Protein AF-A0A9E3GZL4-F1 (afdb_monomer_lite)

Foldseek 3Di:
DDDDDDDDDDDDDDDDPCPDDPDPDPDDDDDDDDFQLWFKAFPAPDQPDDPPDPLSVLSVLDDGRDGPNVSVVVVHDPVSVVVCCVVVRMPIHHRD

Radius of gyration: 21.44 Å; chains: 1; bounding box: 69×30×49 Å

pLDDT: mean 74.53, std 20.28, range [38.5, 94.88]

Sequence (96 aa):
MATTPKKAAAAKKPAAAKKAAPAPATRAPTPTAAPDGRVITVLAPANPKRTGSAAHGRFALYETGMTVAAFIAAGGQRIDVAYDAAHGFIRVDPAA

Secondary structure (DSSP, 8-state):
-------------------PPPP-----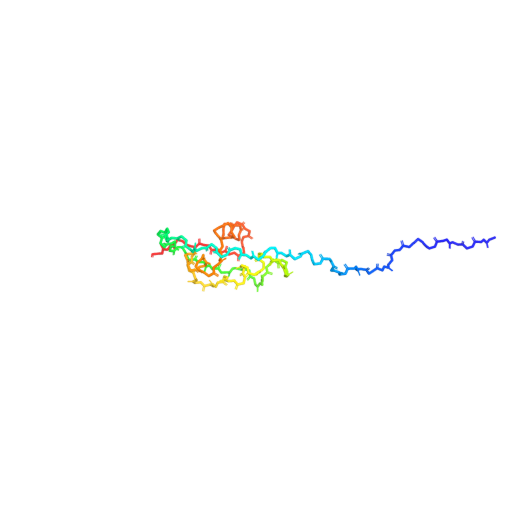-----S---PEEEE--SS--SPTTSHHHHHHTT--TTEEHHHHHHTT--HHHHHHHHHTTSEEEEPP-

Structure (mmCIF, N/CA/C/O backbone):
data_AF-A0A9E3GZL4-F1
#
_entry.id   AF-A0A9E3GZL4-F1
#
loop_
_atom_site.group_PDB
_atom_site.id
_atom_site.type_symbol
_atom_site.label_atom_id
_atom_site.label_alt_id
_atom_site.label_comp_id
_atom_site.label_asym_id
_atom_site.label_entity_id
_atom_site.label_seq_id
_atom_site.pdbx_PDB_ins_code
_atom_site.Cartn_x
_atom_site.Cartn_y
_atom_site.Cartn_z
_atom_site.occupancy
_atom_site.B_iso_or_equiv
_atom_site.auth_seq_id
_atom_site.auth_comp_id
_atom_site.auth_asym_id
_atom_site.auth_atom_id
_atom_site.pdbx_PDB_model_num
ATOM 1 N N . MET A 1 1 ? 56.553 12.212 -32.229 1.00 40.31 1 MET A N 1
ATOM 2 C CA . MET A 1 1 ? 55.578 12.825 -31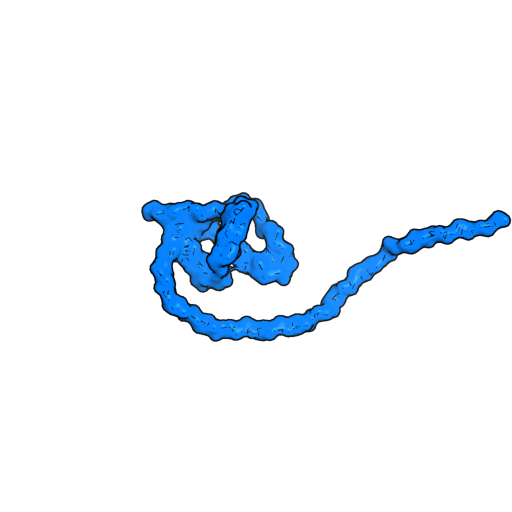.302 1.00 40.31 1 MET A CA 1
ATOM 3 C C . MET A 1 1 ? 54.188 12.507 -31.830 1.00 40.31 1 MET A C 1
ATOM 5 O O . MET A 1 1 ? 53.674 13.245 -32.655 1.00 40.31 1 MET A O 1
ATOM 9 N N . ALA A 1 2 ? 53.658 11.335 -31.471 1.00 43.25 2 ALA A N 1
ATOM 10 C CA . ALA A 1 2 ? 52.407 10.809 -32.005 1.00 43.25 2 ALA A CA 1
ATOM 11 C C . ALA A 1 2 ? 51.366 10.707 -30.881 1.00 43.25 2 ALA A C 1
ATOM 13 O O . ALA A 1 2 ? 51.601 10.111 -29.836 1.00 43.25 2 ALA A O 1
ATOM 14 N N . THR A 1 3 ? 50.260 11.385 -31.152 1.00 39.88 3 THR A N 1
ATOM 15 C CA . THR A 1 3 ? 48.942 11.477 -30.516 1.00 39.88 3 THR A CA 1
ATOM 16 C C . THR A 1 3 ? 48.480 10.349 -29.577 1.00 39.88 3 THR A C 1
ATOM 18 O O . THR A 1 3 ? 48.493 9.169 -29.912 1.00 39.88 3 THR A O 1
ATOM 21 N N . THR A 1 4 ? 47.944 10.792 -28.440 1.00 51.53 4 THR A N 1
ATOM 22 C CA . THR A 1 4 ? 47.186 10.123 -27.370 1.00 51.53 4 THR A CA 1
ATOM 23 C C . THR A 1 4 ? 45.957 9.325 -27.848 1.00 51.53 4 THR A C 1
ATOM 25 O O . THR A 1 4 ? 45.174 9.865 -28.631 1.00 51.53 4 THR A O 1
ATOM 28 N N . PRO A 1 5 ? 45.654 8.128 -27.297 1.00 53.53 5 PRO A N 1
ATOM 29 C CA . PRO A 1 5 ? 44.326 7.539 -27.426 1.00 53.53 5 PRO A CA 1
ATOM 30 C C . PRO A 1 5 ? 43.434 7.881 -26.220 1.00 53.53 5 PRO A C 1
ATOM 32 O O . PRO A 1 5 ? 43.643 7.454 -25.084 1.00 53.53 5 PRO A O 1
ATOM 35 N N . LYS A 1 6 ? 42.389 8.654 -26.518 1.00 45.34 6 LYS A N 1
ATOM 36 C CA . LYS A 1 6 ? 41.199 8.926 -25.704 1.00 45.34 6 LYS A CA 1
ATOM 37 C C . LYS A 1 6 ? 40.450 7.613 -25.432 1.00 45.34 6 LYS A C 1
ATOM 39 O O . LYS A 1 6 ? 39.839 7.048 -26.335 1.00 45.34 6 LYS A O 1
ATOM 44 N N . LYS A 1 7 ? 40.501 7.128 -24.186 1.00 38.50 7 LYS A N 1
ATOM 45 C CA . LYS A 1 7 ? 39.767 5.941 -23.724 1.00 38.50 7 LYS A CA 1
ATOM 46 C C . LYS A 1 7 ? 38.260 6.213 -23.745 1.00 38.50 7 LYS A C 1
ATOM 48 O O . LYS A 1 7 ? 37.770 7.183 -23.170 1.00 38.50 7 LYS A O 1
ATOM 53 N N . ALA A 1 8 ? 37.567 5.347 -24.469 1.00 42.38 8 ALA A N 1
ATOM 54 C CA . ALA A 1 8 ? 36.138 5.328 -24.712 1.00 42.38 8 ALA A CA 1
ATOM 55 C C . ALA A 1 8 ? 35.300 5.111 -23.442 1.00 42.38 8 ALA A C 1
ATOM 57 O O . ALA A 1 8 ? 35.708 4.354 -22.564 1.00 42.38 8 ALA A O 1
ATOM 58 N N . ALA A 1 9 ? 34.107 5.719 -23.406 1.00 38.62 9 ALA A N 1
ATOM 59 C CA . ALA A 1 9 ? 32.816 5.027 -23.248 1.00 38.62 9 ALA A CA 1
ATOM 60 C C . ALA A 1 9 ? 31.698 6.041 -22.936 1.00 38.62 9 ALA A C 1
ATOM 62 O O . ALA A 1 9 ? 31.386 6.325 -21.784 1.00 38.62 9 ALA A O 1
ATOM 63 N N . ALA A 1 10 ? 31.063 6.570 -23.981 1.00 43.44 10 ALA A N 1
ATOM 64 C CA . ALA A 1 10 ? 29.779 7.252 -23.882 1.00 43.44 10 ALA A CA 1
ATOM 65 C C . ALA A 1 10 ? 28.900 6.779 -25.045 1.00 43.44 10 ALA A C 1
ATOM 67 O O . ALA A 1 10 ? 29.107 7.227 -26.167 1.00 43.44 10 ALA A O 1
ATOM 68 N N . ALA A 1 11 ? 27.956 5.863 -24.789 1.00 47.03 11 ALA A N 1
ATOM 69 C CA . ALA A 1 11 ? 26.736 5.686 -25.588 1.00 47.03 11 ALA A CA 1
ATOM 70 C C . ALA A 1 11 ? 25.783 4.625 -24.988 1.00 47.03 11 ALA A C 1
ATOM 72 O O . ALA A 1 11 ? 26.067 3.436 -24.991 1.00 47.03 11 ALA A O 1
ATOM 73 N N . LYS A 1 12 ? 24.617 5.108 -24.540 1.00 42.97 12 LYS A N 1
ATOM 74 C CA . LYS A 1 12 ? 23.258 4.649 -24.901 1.00 42.97 12 LYS A CA 1
ATOM 75 C C . LYS A 1 12 ? 22.869 3.161 -24.720 1.00 42.97 12 LYS A C 1
ATOM 77 O O . LYS A 1 12 ? 23.154 2.304 -25.543 1.00 42.97 12 LYS A O 1
ATOM 82 N N . LYS A 1 13 ? 22.034 2.947 -23.691 1.00 44.53 13 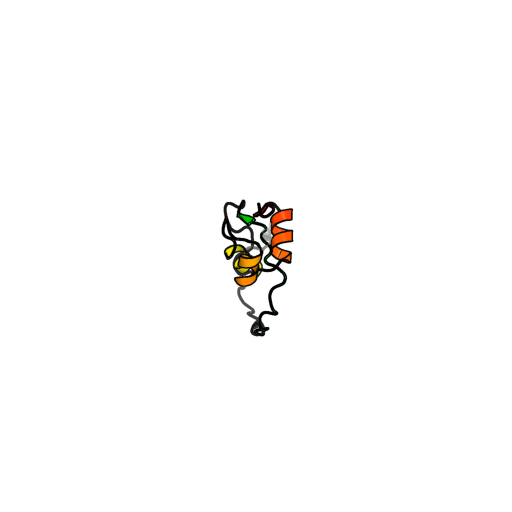LYS A N 1
ATOM 83 C CA . LYS A 1 13 ? 20.801 2.123 -23.631 1.00 44.53 13 LYS A CA 1
ATOM 84 C C . LYS A 1 13 ? 20.417 1.350 -24.912 1.00 44.53 13 LYS A C 1
ATOM 86 O O . LYS A 1 13 ? 20.064 1.990 -25.901 1.00 44.53 13 LYS A O 1
ATOM 91 N N . PRO A 1 14 ? 20.198 0.029 -24.802 1.00 45.34 14 PRO A N 1
ATOM 92 C CA . PRO A 1 14 ? 19.150 -0.659 -25.537 1.00 45.34 14 PRO A CA 1
ATOM 93 C C . PRO A 1 14 ? 17.947 -0.909 -24.620 1.00 45.34 14 PRO A C 1
ATOM 95 O O . PRO A 1 14 ? 18.036 -1.518 -23.554 1.00 45.34 14 PRO A O 1
ATOM 98 N N . ALA A 1 15 ? 16.801 -0.386 -25.046 1.00 48.09 15 ALA A N 1
ATOM 99 C CA . ALA A 1 15 ? 15.498 -0.801 -24.562 1.00 48.09 15 ALA A CA 1
ATOM 100 C C . ALA A 1 15 ? 15.130 -2.177 -25.147 1.00 48.09 15 ALA A C 1
ATOM 102 O O . ALA A 1 15 ? 15.489 -2.484 -26.277 1.00 48.09 15 ALA A O 1
ATOM 103 N N . ALA A 1 16 ? 14.317 -2.914 -24.386 1.00 49.75 16 ALA A N 1
ATOM 104 C CA . ALA A 1 16 ? 13.378 -3.939 -24.841 1.00 49.75 16 ALA A CA 1
ATOM 105 C C . ALA A 1 16 ? 13.934 -5.256 -25.424 1.00 49.75 16 ALA A C 1
ATOM 107 O O . ALA A 1 16 ? 14.017 -5.446 -26.629 1.00 49.75 16 ALA A O 1
ATOM 108 N N . ALA A 1 17 ? 14.070 -6.253 -24.546 1.00 48.94 17 ALA A N 1
ATOM 109 C CA . ALA A 1 17 ? 13.615 -7.611 -24.845 1.00 48.94 17 ALA A CA 1
ATOM 110 C C . ALA A 1 17 ? 12.440 -7.922 -23.904 1.00 48.94 17 ALA A C 1
ATOM 112 O O . ALA A 1 17 ? 12.605 -8.345 -22.760 1.00 48.94 17 ALA A O 1
ATOM 113 N N . LYS A 1 18 ? 11.231 -7.601 -24.373 1.00 53.47 18 LYS A N 1
ATOM 114 C CA . LYS A 1 18 ? 9.959 -7.858 -23.697 1.00 53.47 18 LYS A CA 1
ATOM 115 C C . LYS A 1 18 ? 9.687 -9.365 -23.783 1.00 53.47 18 LYS A C 1
ATOM 117 O O . LYS A 1 18 ? 9.029 -9.821 -24.711 1.00 53.47 18 LYS A O 1
ATOM 122 N N . LYS A 1 19 ? 10.224 -10.150 -22.842 1.00 41.66 19 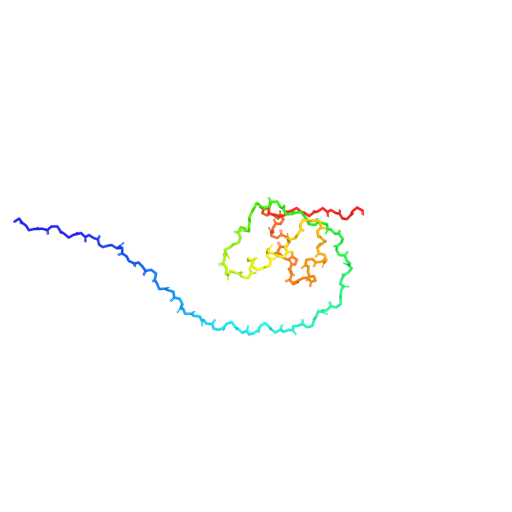LYS A N 1
ATOM 123 C CA . LYS A 1 19 ? 9.774 -11.533 -22.630 1.00 41.66 19 LYS A CA 1
ATOM 124 C C . LYS A 1 19 ? 8.345 -11.429 -22.105 1.00 41.66 19 LYS A C 1
ATOM 126 O O . LYS A 1 19 ? 8.135 -10.873 -21.028 1.00 41.66 19 LYS A O 1
ATOM 131 N N . ALA A 1 20 ? 7.378 -11.835 -22.926 1.00 45.97 20 ALA A N 1
ATOM 132 C CA . ALA A 1 20 ? 5.963 -11.809 -22.590 1.00 45.97 20 ALA A CA 1
ATOM 133 C C . ALA A 1 20 ? 5.769 -12.455 -21.213 1.00 45.97 20 ALA A C 1
ATOM 135 O O . ALA A 1 20 ? 6.115 -13.620 -21.011 1.00 45.97 20 ALA A O 1
ATOM 136 N N . ALA A 1 21 ? 5.296 -11.659 -20.255 1.00 51.69 21 ALA A N 1
ATOM 137 C CA . ALA A 1 21 ? 4.874 -12.180 -18.971 1.00 51.69 21 ALA A CA 1
ATOM 138 C C . ALA A 1 21 ? 3.746 -13.189 -19.241 1.00 51.69 21 ALA A C 1
ATOM 140 O O . ALA A 1 21 ? 2.845 -12.863 -20.021 1.00 51.69 21 ALA A O 1
ATOM 141 N N . PRO A 1 22 ? 3.776 -14.398 -18.654 1.00 46.00 22 PRO A N 1
ATOM 142 C CA . PRO A 1 22 ? 2.604 -15.258 -18.682 1.00 46.00 22 PRO A CA 1
ATOM 143 C C . PRO A 1 22 ? 1.428 -14.461 -18.109 1.00 46.00 22 PRO A C 1
ATOM 145 O O . PRO A 1 22 ? 1.588 -13.750 -17.111 1.00 46.00 22 PRO A O 1
ATOM 148 N N . ALA A 1 23 ? 0.280 -14.523 -18.788 1.00 54.25 23 ALA A N 1
ATOM 149 C CA . ALA A 1 23 ? -0.950 -13.890 -18.334 1.00 54.25 23 ALA A CA 1
ATOM 150 C C . ALA A 1 23 ? -1.170 -14.227 -16.848 1.00 54.25 23 ALA A C 1
ATOM 152 O O . ALA A 1 23 ? -0.960 -15.384 -16.465 1.00 54.25 23 ALA A O 1
ATOM 153 N N . PRO A 1 24 ? -1.538 -13.254 -15.993 1.00 53.03 24 PRO A N 1
ATOM 154 C CA . PRO A 1 24 ? -1.822 -13.554 -14.602 1.00 53.03 24 PRO A CA 1
ATOM 155 C C . PRO A 1 24 ? -2.981 -14.547 -14.583 1.00 53.03 24 PRO A C 1
ATOM 157 O O . PRO A 1 24 ? -4.095 -14.219 -14.982 1.00 53.03 24 PRO A O 1
ATOM 160 N N . ALA A 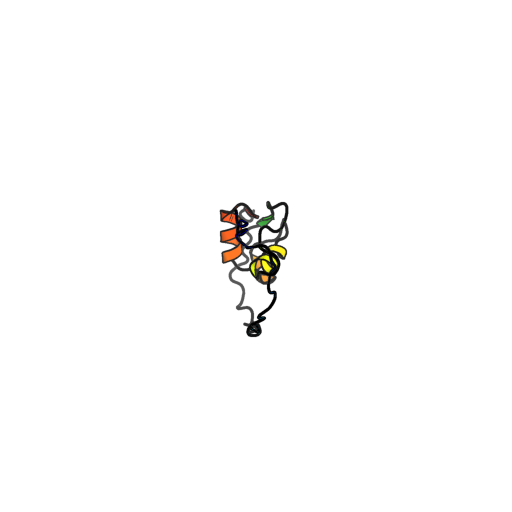1 25 ? -2.696 -15.784 -14.174 1.00 54.88 25 ALA A N 1
ATOM 161 C CA . ALA A 1 25 ? -3.721 -16.780 -13.933 1.00 54.88 25 ALA A CA 1
ATOM 162 C C . ALA A 1 25 ? -4.704 -16.171 -12.929 1.00 54.88 25 ALA A C 1
ATOM 164 O O . ALA A 1 25 ? -4.330 -15.879 -11.790 1.00 54.88 25 ALA A O 1
ATOM 165 N N . THR A 1 26 ? -5.937 -15.935 -13.372 1.00 49.94 26 THR A N 1
ATOM 166 C CA . THR A 1 26 ? -7.043 -15.463 -12.544 1.00 49.94 26 THR A CA 1
ATOM 167 C C . THR A 1 26 ? -7.382 -16.563 -11.549 1.00 49.94 26 THR A C 1
ATOM 169 O O . THR A 1 26 ? -8.250 -17.402 -11.779 1.00 49.94 26 THR A O 1
ATOM 172 N N . ARG A 1 27 ? -6.633 -16.612 -10.448 1.00 57.50 27 ARG A N 1
ATOM 173 C CA . ARG A 1 27 ? -7.012 -17.385 -9.274 1.00 57.50 27 ARG A CA 1
ATOM 174 C C . ARG A 1 27 ? -8.232 -16.698 -8.682 1.00 57.50 27 ARG A C 1
ATOM 176 O O . ARG A 1 27 ? -8.160 -15.524 -8.328 1.00 57.50 27 ARG A O 1
ATOM 183 N N . ALA A 1 28 ? -9.344 -17.426 -8.626 1.00 53.62 28 ALA A N 1
ATOM 184 C CA . ALA A 1 28 ? -10.536 -16.980 -7.925 1.00 53.62 28 ALA A CA 1
ATOM 185 C C . ALA A 1 28 ? -10.151 -16.541 -6.497 1.00 53.62 28 ALA A C 1
ATOM 187 O O . ALA A 1 28 ? -9.340 -17.226 -5.861 1.00 53.62 28 ALA A O 1
ATOM 188 N N . PRO A 1 29 ? -10.682 -15.414 -5.995 1.00 56.72 29 PRO A N 1
ATOM 189 C CA . PRO A 1 29 ? -10.425 -14.995 -4.627 1.00 56.72 29 PRO A CA 1
ATOM 190 C C . PRO A 1 29 ? -10.975 -16.064 -3.676 1.00 56.72 29 PRO A C 1
ATOM 192 O O . PRO A 1 29 ? -12.176 -16.320 -3.629 1.00 56.72 29 PRO A O 1
ATOM 195 N N . THR A 1 30 ? -10.087 -16.729 -2.938 1.00 53.38 30 THR A N 1
ATOM 196 C CA . THR A 1 30 ? -10.467 -17.588 -1.809 1.00 53.38 30 THR A CA 1
ATOM 197 C C . THR A 1 30 ? -11.196 -16.756 -0.750 1.00 53.38 30 THR A C 1
ATOM 199 O O . THR A 1 30 ? -10.777 -15.624 -0.494 1.00 53.38 30 THR A O 1
ATOM 202 N N . PRO A 1 31 ? -12.258 -17.292 -0.123 1.00 51.12 31 PRO A N 1
ATOM 203 C CA . PRO A 1 31 ? -13.116 -16.528 0.770 1.00 51.12 31 PRO A CA 1
ATOM 204 C C . PRO A 1 31 ? -12.357 -16.024 2.006 1.00 51.12 31 PRO A C 1
ATOM 206 O O . PRO A 1 31 ? -11.694 -16.784 2.709 1.00 51.12 31 PRO A O 1
ATOM 209 N N . THR A 1 32 ? -12.475 -14.708 2.201 1.00 51.88 32 THR A N 1
ATOM 210 C CA . THR A 1 32 ? -12.207 -13.860 3.372 1.00 51.88 32 THR A CA 1
ATOM 211 C C . THR A 1 32 ? -11.789 -14.601 4.647 1.00 51.88 32 THR A C 1
ATOM 213 O O . THR A 1 32 ? -12.608 -15.079 5.428 1.00 51.88 32 THR A O 1
ATOM 216 N N . ALA A 1 33 ? -10.478 -14.602 4.916 1.00 51.91 33 ALA A N 1
ATOM 217 C CA . ALA A 1 33 ? -10.012 -14.514 6.297 1.00 51.91 33 ALA A CA 1
ATOM 218 C C . ALA A 1 33 ? -10.617 -13.239 6.904 1.00 51.91 33 ALA A C 1
ATOM 220 O O . ALA A 1 33 ? -10.683 -12.237 6.190 1.00 51.91 33 ALA A O 1
ATOM 221 N N . ALA A 1 34 ? -11.061 -13.298 8.166 1.00 57.66 34 ALA A N 1
ATOM 222 C CA . ALA A 1 34 ? -11.714 -12.203 8.892 1.00 57.66 34 ALA A CA 1
ATOM 223 C C . ALA A 1 34 ? -11.171 -10.818 8.489 1.00 57.66 34 ALA A C 1
ATOM 225 O O . ALA A 1 34 ? -9.949 -10.693 8.324 1.00 57.66 34 ALA A O 1
ATOM 226 N N . PRO A 1 35 ? -12.047 -9.808 8.302 1.00 64.06 35 PRO A N 1
ATOM 227 C CA . PRO A 1 35 ? -11.637 -8.508 7.801 1.00 64.06 35 PRO A CA 1
ATOM 228 C C . PRO A 1 35 ? -10.520 -7.983 8.690 1.00 64.06 35 PRO A C 1
ATOM 230 O O . PRO A 1 35 ? -10.697 -7.737 9.881 1.00 64.06 35 PRO A O 1
ATOM 233 N N . ASP A 1 36 ? -9.340 -7.881 8.095 1.00 73.50 36 ASP A N 1
ATOM 234 C CA . ASP A 1 36 ? -8.197 -7.261 8.720 1.00 73.50 36 ASP A CA 1
ATOM 235 C C . ASP A 1 36 ? -8.512 -5.771 8.858 1.00 73.50 36 ASP A C 1
ATOM 237 O O . ASP A 1 36 ? -8.344 -4.997 7.913 1.00 73.50 36 ASP A O 1
ATOM 241 N N . GLY A 1 37 ? -9.083 -5.412 10.011 1.00 82.06 37 GLY A N 1
ATOM 242 C CA . GLY A 1 37 ? -9.585 -4.070 10.301 1.00 82.06 37 GLY A CA 1
ATOM 243 C C . GLY A 1 37 ? -8.481 -3.036 10.490 1.00 82.06 37 GLY A C 1
ATOM 244 O O . GLY A 1 37 ? -8.778 -1.863 10.688 1.00 82.06 37 GLY A O 1
ATOM 245 N N . ARG A 1 38 ? -7.210 -3.451 10.446 1.00 90.75 38 ARG A N 1
ATOM 246 C CA . ARG A 1 38 ? -6.078 -2.538 10.551 1.00 90.75 38 ARG A CA 1
ATOM 247 C C . ARG A 1 38 ? -6.148 -1.483 9.452 1.00 90.75 38 ARG A C 1
ATOM 249 O O . ARG A 1 38 ? -6.340 -1.823 8.284 1.00 90.75 38 ARG A O 1
ATOM 256 N N . VAL A 1 39 ? -5.976 -0.224 9.828 1.00 92.25 39 VAL A N 1
ATOM 257 C CA . VAL A 1 39 ? -6.088 0.926 8.928 1.00 92.25 39 VAL A CA 1
ATOM 258 C C . VAL A 1 39 ? -4.706 1.296 8.410 1.00 92.25 39 VAL A C 1
ATOM 260 O O . VAL A 1 39 ? -3.748 1.387 9.175 1.00 92.25 39 VAL A O 1
ATOM 263 N N . ILE A 1 40 ? -4.598 1.498 7.103 1.00 93.12 40 ILE A N 1
ATOM 264 C CA . ILE A 1 40 ? -3.380 1.909 6.418 1.00 93.12 40 ILE A CA 1
ATOM 265 C C . ILE A 1 40 ? -3.369 3.435 6.286 1.00 93.12 40 ILE A C 1
ATOM 267 O O . ILE A 1 40 ? -4.333 4.048 5.833 1.00 93.12 40 ILE A O 1
ATOM 271 N N . THR A 1 41 ? -2.240 4.044 6.630 1.00 94.19 41 THR A N 1
ATOM 272 C CA . THR A 1 41 ? -1.920 5.449 6.367 1.00 94.19 41 THR A CA 1
ATOM 273 C C . THR A 1 41 ? -0.695 5.506 5.468 1.00 94.19 41 THR A C 1
ATOM 275 O O . THR A 1 41 ? 0.350 4.960 5.821 1.00 94.19 41 THR A O 1
ATOM 278 N N . VAL A 1 42 ? -0.785 6.166 4.314 1.00 93.81 42 VAL A N 1
ATOM 279 C CA . VAL A 1 42 ? 0.373 6.335 3.427 1.00 93.81 42 VAL A CA 1
ATOM 280 C C . VAL A 1 42 ? 1.241 7.470 3.958 1.00 93.81 42 VAL A C 1
ATOM 282 O O . VAL A 1 42 ? 0.774 8.595 4.108 1.00 93.81 42 VAL A O 1
ATOM 285 N N . LEU A 1 43 ? 2.504 7.167 4.261 1.00 93.25 43 LEU A N 1
ATOM 286 C CA . LEU A 1 43 ? 3.486 8.140 4.751 1.00 93.25 43 LEU A CA 1
ATOM 287 C C . LEU A 1 43 ? 4.424 8.623 3.641 1.00 93.25 43 LEU A C 1
ATOM 289 O O . LEU A 1 43 ? 5.013 9.698 3.743 1.00 93.25 43 LEU A O 1
ATOM 293 N N . ALA A 1 44 ? 4.586 7.827 2.584 1.00 90.06 44 ALA A N 1
ATOM 294 C CA . ALA A 1 44 ? 5.443 8.185 1.469 1.00 90.06 44 ALA A CA 1
ATOM 295 C C . ALA A 1 44 ? 4.839 9.364 0.674 1.00 90.06 44 ALA A C 1
ATOM 297 O O . ALA A 1 44 ? 3.686 9.279 0.250 1.00 90.06 44 ALA A O 1
ATOM 298 N N . PRO A 1 45 ? 5.609 10.434 0.393 1.00 85.69 45 PRO A N 1
ATOM 299 C CA . PRO A 1 45 ? 5.120 11.580 -0.382 1.00 85.69 45 PRO A CA 1
ATOM 300 C C . PRO A 1 45 ? 4.867 11.239 -1.860 1.00 85.69 45 PRO A C 1
ATOM 302 O O . PRO A 1 45 ? 4.132 11.936 -2.551 1.00 85.69 45 PRO A O 1
ATOM 305 N N . ALA A 1 46 ? 5.501 10.174 -2.355 1.00 89.19 46 ALA A N 1
ATOM 306 C CA . ALA A 1 46 ? 5.327 9.622 -3.692 1.00 89.19 46 ALA A CA 1
ATOM 307 C C . ALA A 1 46 ? 5.631 8.118 -3.667 1.00 89.19 46 ALA A C 1
ATOM 309 O O . ALA A 1 46 ? 6.243 7.624 -2.721 1.00 89.19 46 ALA A O 1
ATOM 310 N N . ASN A 1 47 ? 5.246 7.392 -4.722 1.00 88.00 47 ASN A N 1
ATOM 311 C CA . ASN A 1 47 ? 5.511 5.959 -4.841 1.00 88.00 47 ASN A CA 1
ATOM 312 C C . ASN A 1 47 ? 7.032 5.686 -4.885 1.00 88.00 47 ASN A C 1
ATOM 314 O O . ASN A 1 47 ? 7.670 6.007 -5.890 1.00 88.00 47 ASN A O 1
ATOM 318 N N . PRO A 1 48 ? 7.628 5.073 -3.842 1.00 88.19 48 PRO A N 1
ATOM 319 C CA . PRO A 1 48 ? 9.071 4.839 -3.782 1.00 88.19 48 PRO A CA 1
ATOM 320 C C . PRO A 1 48 ? 9.500 3.669 -4.680 1.00 88.19 48 PRO A C 1
ATOM 322 O O . PRO A 1 48 ? 10.690 3.391 -4.840 1.00 88.19 48 PRO A O 1
ATOM 325 N N . LYS A 1 49 ? 8.541 2.927 -5.247 1.00 90.12 49 LYS A N 1
ATOM 326 C CA . LYS A 1 49 ? 8.820 1.773 -6.093 1.00 90.12 49 LYS A CA 1
ATOM 327 C C . LYS A 1 49 ? 9.224 2.233 -7.487 1.00 90.12 49 LYS A C 1
ATOM 329 O O . LYS A 1 49 ? 8.744 3.222 -8.030 1.00 90.12 49 LYS A O 1
ATOM 334 N N . ARG A 1 50 ? 10.069 1.435 -8.132 1.00 88.38 50 ARG A N 1
ATOM 335 C CA . ARG A 1 50 ? 10.497 1.677 -9.511 1.00 88.38 50 ARG A CA 1
ATOM 336 C C . ARG A 1 50 ? 9.308 1.604 -10.476 1.00 88.38 50 ARG A C 1
ATOM 338 O O . ARG A 1 50 ? 8.650 0.563 -10.553 1.00 88.38 50 ARG A O 1
ATOM 345 N N . THR A 1 51 ? 9.081 2.656 -11.260 1.00 90.75 51 THR A N 1
ATOM 346 C CA . THR A 1 51 ? 8.046 2.696 -12.307 1.00 90.75 51 THR A CA 1
ATOM 347 C C . THR A 1 51 ? 8.168 1.506 -13.263 1.00 90.75 51 THR A C 1
ATOM 349 O O . THR A 1 51 ? 9.265 1.138 -13.686 1.00 90.75 51 THR A O 1
ATOM 352 N N . GLY A 1 52 ? 7.033 0.876 -13.580 1.00 87.94 52 GLY A N 1
ATOM 353 C CA . GLY A 1 52 ? 6.964 -0.332 -14.413 1.00 87.94 52 GLY A CA 1
ATOM 354 C C . GLY A 1 52 ? 7.211 -1.651 -13.668 1.00 87.94 52 GLY A C 1
ATOM 355 O O . GLY A 1 52 ? 7.135 -2.712 -14.282 1.00 87.94 52 GLY A O 1
ATOM 356 N N . SER A 1 53 ? 7.487 -1.618 -12.359 1.00 89.81 53 SER A N 1
ATOM 357 C CA . SER A 1 53 ? 7.523 -2.825 -11.524 1.00 89.81 53 SER A CA 1
ATOM 358 C C . SER A 1 53 ? 6.129 -3.216 -11.015 1.00 89.81 53 SER A C 1
ATOM 360 O O . SER A 1 53 ? 5.254 -2.368 -10.842 1.00 89.81 53 SER A O 1
ATOM 362 N N . ALA A 1 54 ? 5.928 -4.500 -10.700 1.00 87.81 54 ALA A N 1
ATOM 363 C CA . ALA A 1 54 ? 4.675 -4.979 -10.105 1.00 87.81 54 ALA A CA 1
ATOM 364 C C . ALA A 1 54 ? 4.386 -4.337 -8.734 1.00 87.81 54 ALA A C 1
ATOM 366 O O . ALA A 1 54 ? 3.229 -4.120 -8.387 1.00 87.81 54 ALA A O 1
ATOM 367 N N . ALA A 1 55 ? 5.436 -4.017 -7.968 1.00 87.00 55 ALA A N 1
ATOM 368 C CA . ALA A 1 55 ? 5.310 -3.321 -6.691 1.00 87.00 55 ALA A CA 1
ATOM 369 C C . ALA A 1 55 ? 4.838 -1.873 -6.876 1.00 87.00 55 ALA A C 1
ATOM 371 O O . ALA A 1 55 ? 4.071 -1.392 -6.058 1.00 87.00 55 ALA A O 1
ATOM 372 N N . HIS A 1 56 ? 5.227 -1.195 -7.963 1.00 90.31 56 HIS A N 1
ATOM 373 C CA . HIS A 1 56 ? 4.714 0.145 -8.265 1.00 90.31 56 HIS A CA 1
ATOM 374 C C . HIS A 1 56 ? 3.204 0.129 -8.512 1.00 90.31 56 HIS A C 1
ATOM 376 O O . HIS A 1 56 ? 2.507 1.002 -8.009 1.00 90.31 56 HIS A O 1
ATOM 382 N N . GLY A 1 57 ? 2.699 -0.874 -9.239 1.00 90.56 57 GLY A N 1
ATOM 383 C CA . GLY A 1 57 ? 1.258 -1.045 -9.444 1.00 90.56 57 GLY A CA 1
ATOM 384 C C . GLY A 1 57 ? 0.508 -1.309 -8.138 1.00 90.56 57 GLY A C 1
ATOM 385 O O . GLY A 1 57 ? -0.495 -0.662 -7.878 1.00 90.56 57 GLY A O 1
ATOM 386 N N . ARG A 1 58 ? 1.032 -2.199 -7.287 1.00 91.81 58 ARG A N 1
ATOM 387 C CA . ARG A 1 58 ? 0.414 -2.523 -5.991 1.00 91.81 58 ARG A CA 1
ATOM 388 C C . ARG A 1 58 ? 0.484 -1.367 -4.997 1.00 91.81 58 ARG A C 1
ATOM 390 O O . ARG A 1 58 ? -0.506 -1.085 -4.343 1.00 91.81 58 ARG A O 1
ATOM 397 N N . PHE A 1 59 ? 1.604 -0.651 -4.935 1.00 91.19 59 PHE A N 1
ATOM 398 C CA . PHE A 1 59 ? 1.749 0.510 -4.056 1.00 91.19 59 PHE A CA 1
ATOM 399 C C . PHE A 1 59 ? 0.792 1.650 -4.435 1.00 91.19 59 PHE A C 1
ATOM 401 O O . PHE A 1 59 ? 0.346 2.390 -3.569 1.00 91.19 59 PHE A O 1
ATOM 408 N N . ALA A 1 60 ? 0.427 1.774 -5.715 1.00 92.50 60 ALA A N 1
ATOM 409 C CA . ALA A 1 60 ? -0.563 2.754 -6.161 1.00 92.50 60 ALA A CA 1
ATOM 410 C C . ALA A 1 60 ? -1.996 2.456 -5.677 1.00 92.50 60 ALA A C 1
ATOM 412 O O . ALA A 1 60 ? -2.847 3.327 -5.789 1.00 92.50 60 ALA A O 1
ATOM 413 N N . LEU A 1 61 ? -2.259 1.251 -5.153 1.00 92.62 61 LEU A N 1
ATOM 414 C CA . LEU A 1 61 ? -3.551 0.881 -4.564 1.00 92.62 61 LEU A CA 1
ATOM 415 C C . LEU A 1 61 ? -3.686 1.342 -3.109 1.00 92.62 61 LEU A C 1
ATOM 417 O O . LEU A 1 61 ? -4.760 1.198 -2.533 1.00 92.62 61 LEU A O 1
ATOM 421 N N . TYR A 1 62 ? -2.605 1.814 -2.480 1.00 92.38 62 TYR A N 1
ATOM 422 C CA . TYR A 1 62 ? -2.704 2.312 -1.117 1.00 92.38 62 TYR A CA 1
ATOM 423 C C . TYR A 1 62 ? -3.427 3.650 -1.079 1.00 92.38 62 TYR A C 1
ATOM 425 O O . TYR A 1 62 ? -3.019 4.614 -1.725 1.00 92.38 62 TYR A O 1
ATOM 433 N N . GLU A 1 63 ? -4.428 3.717 -0.213 1.00 90.81 63 GLU A N 1
ATOM 434 C CA . GLU A 1 63 ? -5.138 4.938 0.130 1.00 90.81 63 GLU A CA 1
ATOM 435 C C . GLU A 1 63 ? -5.091 5.128 1.646 1.00 90.81 63 GLU A C 1
ATOM 437 O O . GLU A 1 63 ? -5.238 4.179 2.421 1.00 90.81 63 GLU A O 1
ATOM 442 N N . THR A 1 64 ? -4.863 6.363 2.088 1.00 90.94 64 THR A N 1
ATOM 443 C CA . THR A 1 64 ? -4.905 6.693 3.515 1.00 90.94 64 THR A CA 1
ATOM 444 C C . THR A 1 64 ? -6.331 6.530 4.039 1.00 90.94 64 THR A C 1
ATOM 446 O O . THR A 1 64 ? -7.263 7.104 3.483 1.00 90.94 64 THR A O 1
ATOM 449 N N . GLY A 1 65 ? -6.498 5.763 5.117 1.00 87.50 65 GLY A N 1
ATOM 450 C CA . GLY A 1 65 ? -7.802 5.419 5.691 1.00 87.50 65 GLY A CA 1
ATOM 451 C C . GLY A 1 65 ? -8.389 4.103 5.169 1.00 87.50 65 GLY A C 1
ATOM 452 O O . GLY A 1 65 ? -9.421 3.658 5.668 1.00 87.50 65 GLY A O 1
ATOM 453 N N . MET A 1 66 ? -7.736 3.442 4.209 1.00 89.44 66 MET A N 1
ATOM 454 C CA . MET A 1 66 ? -8.140 2.123 3.725 1.00 89.44 66 MET A CA 1
ATOM 455 C C . MET A 1 66 ? -7.744 1.032 4.726 1.00 89.44 66 MET A C 1
ATOM 457 O O . MET A 1 66 ? -6.676 1.089 5.330 1.00 89.44 66 MET A O 1
ATOM 461 N N . THR A 1 67 ? -8.562 -0.007 4.887 1.00 91.56 67 THR A N 1
ATOM 462 C CA . THR A 1 67 ? -8.168 -1.171 5.693 1.00 91.56 67 THR A CA 1
ATOM 463 C C . THR A 1 67 ? -7.230 -2.097 4.925 1.00 91.56 67 THR A C 1
ATOM 465 O O . THR A 1 67 ? -7.274 -2.182 3.694 1.00 91.56 67 THR A O 1
ATOM 468 N N . VAL A 1 68 ? -6.422 -2.877 5.644 1.00 90.06 68 VAL A N 1
ATOM 469 C CA . VAL A 1 68 ? -5.612 -3.942 5.037 1.00 90.06 68 VAL A CA 1
ATOM 470 C C . VAL A 1 68 ? -6.504 -4.898 4.244 1.00 90.06 68 VAL A C 1
ATOM 472 O O . VAL A 1 68 ? -6.144 -5.280 3.134 1.00 90.06 68 VAL A O 1
ATOM 475 N N . ALA A 1 69 ? -7.694 -5.237 4.748 1.00 87.75 69 ALA A N 1
ATOM 476 C CA . ALA A 1 69 ? -8.654 -6.063 4.015 1.00 87.75 69 ALA A CA 1
ATOM 477 C C . ALA A 1 69 ? -9.043 -5.467 2.651 1.00 87.75 69 ALA A C 1
ATOM 479 O O . ALA A 1 69 ? -9.029 -6.181 1.648 1.00 87.75 69 ALA A O 1
ATOM 480 N N . ALA A 1 70 ? -9.348 -4.168 2.603 1.00 89.06 70 ALA A N 1
ATOM 481 C CA . ALA A 1 70 ? -9.718 -3.484 1.370 1.00 89.06 70 ALA A CA 1
ATOM 482 C C . ALA A 1 70 ? -8.537 -3.401 0.382 1.00 89.06 70 ALA A C 1
ATOM 484 O O . ALA A 1 70 ? -8.727 -3.630 -0.811 1.00 89.06 70 ALA A O 1
ATOM 485 N N . PHE A 1 71 ? -7.307 -3.201 0.870 1.00 90.44 71 PHE A N 1
ATOM 486 C CA . PHE A 1 71 ? -6.100 -3.253 0.035 1.00 90.44 71 PHE A CA 1
ATOM 487 C C . PHE A 1 71 ? -5.890 -4.635 -0.604 1.00 90.44 71 PHE A C 1
ATOM 489 O O . PHE A 1 71 ? -5.588 -4.738 -1.794 1.00 90.44 71 PHE A O 1
ATOM 496 N N . ILE A 1 72 ? -6.089 -5.718 0.157 1.00 90.25 72 ILE A N 1
ATOM 497 C CA . ILE A 1 72 ? -6.009 -7.083 -0.384 1.00 90.25 72 ILE A CA 1
ATOM 498 C C . ILE A 1 72 ? -7.124 -7.335 -1.404 1.00 90.25 72 ILE A C 1
ATOM 500 O O . ILE A 1 72 ? -6.866 -7.921 -2.455 1.00 90.25 72 ILE A O 1
ATOM 504 N N . ALA A 1 73 ? -8.343 -6.859 -1.135 1.00 87.38 73 ALA A N 1
ATOM 505 C CA . ALA A 1 73 ? -9.463 -6.964 -2.069 1.00 87.38 73 ALA A CA 1
ATOM 506 C C . ALA A 1 73 ? -9.198 -6.218 -3.391 1.00 87.38 73 ALA A C 1
ATOM 508 O O . ALA A 1 73 ? -9.595 -6.698 -4.450 1.00 87.38 73 ALA A O 1
ATOM 509 N N . ALA A 1 74 ? -8.463 -5.102 -3.348 1.00 86.12 74 ALA A N 1
ATOM 510 C CA . ALA A 1 74 ? -8.031 -4.351 -4.527 1.00 86.12 74 ALA A CA 1
ATOM 511 C C . ALA A 1 74 ? -6.904 -5.037 -5.335 1.00 86.12 74 ALA A C 1
ATOM 513 O O . ALA A 1 74 ? -6.521 -4.548 -6.397 1.00 86.12 74 ALA A O 1
ATOM 514 N N . GLY A 1 75 ? -6.363 -6.167 -4.863 1.00 86.69 75 GLY A N 1
ATOM 515 C CA . GLY A 1 75 ? -5.261 -6.894 -5.509 1.00 86.69 75 GLY A CA 1
ATOM 516 C C . GLY A 1 75 ? -3.879 -6.626 -4.903 1.00 86.69 75 GLY A C 1
ATOM 517 O O . GLY A 1 75 ? -2.861 -7.059 -5.456 1.00 86.69 75 GLY A O 1
ATOM 518 N N . GLY A 1 76 ? -3.824 -5.931 -3.766 1.00 89.38 76 GLY A N 1
ATOM 519 C CA . GLY A 1 76 ? -2.637 -5.825 -2.929 1.00 89.38 76 GLY A CA 1
ATOM 520 C C . GLY A 1 76 ? -2.274 -7.149 -2.247 1.00 89.38 76 GLY A C 1
ATOM 521 O O . GLY A 1 76 ? -3.045 -8.110 -2.241 1.00 89.38 76 GLY A O 1
ATOM 522 N N . GLN A 1 77 ? -1.082 -7.226 -1.652 1.00 91.81 77 GLN A N 1
ATOM 523 C CA . GLN A 1 77 ? -0.637 -8.416 -0.920 1.00 91.81 77 GLN A CA 1
ATOM 524 C C . GLN A 1 77 ? -0.188 -8.074 0.498 1.00 91.81 77 GLN A C 1
ATOM 526 O O . GLN A 1 77 ? 0.424 -7.040 0.742 1.00 91.81 77 GLN A O 1
ATOM 531 N N . ARG A 1 78 ? -0.403 -8.995 1.446 1.00 90.19 78 ARG A N 1
ATOM 532 C CA . ARG A 1 78 ? 0.005 -8.798 2.851 1.00 90.19 78 ARG A CA 1
ATOM 533 C C . ARG A 1 78 ? 1.518 -8.618 3.003 1.00 90.19 78 ARG A C 1
ATOM 535 O O . ARG A 1 78 ? 1.960 -7.913 3.902 1.00 90.19 78 ARG A O 1
ATOM 542 N N . ILE A 1 79 ? 2.299 -9.236 2.113 1.00 90.00 79 ILE A N 1
ATOM 543 C CA . ILE A 1 79 ? 3.757 -9.077 2.074 1.00 90.00 79 ILE A CA 1
ATOM 544 C C . ILE A 1 79 ? 4.163 -7.640 1.724 1.00 90.00 79 ILE A C 1
ATOM 546 O O . ILE A 1 79 ? 5.146 -7.151 2.271 1.00 90.00 79 ILE A O 1
ATOM 550 N N . ASP A 1 80 ? 3.391 -6.953 0.871 1.00 89.69 80 ASP A N 1
ATOM 551 C CA . ASP A 1 80 ? 3.640 -5.546 0.552 1.00 89.69 80 ASP A CA 1
ATOM 552 C C . ASP A 1 80 ? 3.366 -4.688 1.776 1.00 89.69 80 ASP A C 1
ATOM 554 O O . ASP A 1 80 ? 4.221 -3.903 2.156 1.00 89.69 80 ASP A O 1
ATOM 558 N N . VAL A 1 81 ? 2.244 -4.923 2.464 1.00 91.62 81 VAL A N 1
ATOM 559 C CA . VAL A 1 81 ? 1.892 -4.191 3.691 1.00 91.62 81 VAL A CA 1
ATOM 560 C C . VAL A 1 81 ? 2.997 -4.316 4.737 1.00 91.62 81 VAL A C 1
ATOM 562 O O . VAL A 1 81 ? 3.440 -3.317 5.293 1.00 91.62 81 VAL A O 1
ATOM 565 N N . ALA A 1 82 ? 3.487 -5.534 4.981 1.00 91.94 82 ALA A N 1
ATOM 566 C CA . ALA A 1 82 ? 4.574 -5.766 5.928 1.00 91.94 82 ALA A CA 1
ATOM 567 C C . ALA A 1 82 ? 5.881 -5.080 5.494 1.00 91.94 82 ALA A C 1
ATOM 569 O O . ALA A 1 82 ? 6.546 -4.449 6.314 1.00 91.94 82 ALA A O 1
ATOM 570 N N . TYR A 1 83 ? 6.241 -5.177 4.210 1.00 93.06 83 TYR A N 1
ATOM 571 C CA . TYR A 1 83 ? 7.438 -4.537 3.668 1.00 93.06 83 TYR A CA 1
ATOM 572 C C . TYR A 1 83 ? 7.347 -3.011 3.763 1.00 93.06 83 TYR A C 1
ATOM 574 O O . TYR A 1 83 ? 8.270 -2.366 4.252 1.00 93.06 83 TYR A O 1
ATOM 582 N N . ASP A 1 84 ? 6.239 -2.430 3.315 1.00 93.00 84 ASP A N 1
ATOM 583 C CA . ASP A 1 84 ? 6.027 -0.989 3.256 1.00 93.00 84 ASP A CA 1
ATOM 584 C C . ASP A 1 84 ? 5.901 -0.386 4.661 1.00 93.00 84 ASP A C 1
ATOM 586 O O . ASP A 1 84 ? 6.406 0.712 4.889 1.00 93.00 84 ASP A O 1
ATOM 590 N N . ALA A 1 85 ? 5.320 -1.119 5.618 1.00 92.62 85 ALA A N 1
ATOM 591 C CA . ALA A 1 85 ? 5.309 -0.733 7.026 1.00 92.62 85 ALA A CA 1
ATOM 592 C C . ALA A 1 85 ? 6.718 -0.767 7.638 1.00 92.62 85 ALA A C 1
ATOM 594 O O . ALA A 1 85 ? 7.124 0.180 8.307 1.00 92.62 85 ALA A O 1
ATOM 595 N N . ALA A 1 86 ? 7.502 -1.817 7.362 1.00 92.94 86 ALA A N 1
ATOM 596 C CA . ALA A 1 86 ? 8.876 -1.935 7.856 1.00 92.94 86 ALA A CA 1
ATOM 597 C C . ALA A 1 86 ? 9.822 -0.865 7.279 1.00 92.94 86 ALA A C 1
ATOM 599 O O . ALA A 1 86 ? 10.762 -0.452 7.951 1.00 92.94 86 ALA A O 1
ATOM 600 N N . HIS A 1 87 ? 9.574 -0.407 6.047 1.00 91.62 87 HIS A N 1
ATOM 601 C CA . HIS A 1 87 ? 10.360 0.646 5.390 1.00 91.62 87 HIS A CA 1
ATOM 602 C C . HIS A 1 87 ? 9.809 2.060 5.643 1.00 91.62 87 HIS A C 1
ATOM 604 O O . HIS A 1 87 ? 10.358 3.027 5.118 1.00 91.62 87 HIS A O 1
ATOM 610 N N . GLY A 1 88 ? 8.732 2.198 6.425 1.00 93.31 88 GLY A N 1
ATOM 611 C CA . GLY A 1 88 ? 8.131 3.493 6.751 1.00 93.31 88 GLY A CA 1
ATOM 612 C C . GLY A 1 88 ? 7.429 4.182 5.577 1.00 93.31 88 GLY A C 1
ATOM 613 O O . GLY A 1 88 ? 7.231 5.393 5.606 1.00 93.31 88 GLY A O 1
ATOM 614 N N . PHE A 1 89 ? 7.052 3.441 4.532 1.00 93.38 89 PHE A N 1
ATOM 615 C CA . PHE A 1 89 ? 6.268 3.976 3.415 1.00 93.38 89 PHE A CA 1
ATOM 616 C C . PHE A 1 89 ? 4.782 4.071 3.747 1.00 93.38 89 PHE A C 1
ATOM 618 O O . PHE A 1 89 ? 4.087 4.960 3.250 1.00 93.38 89 PHE A O 1
ATOM 625 N N . ILE A 1 90 ? 4.308 3.165 4.596 1.00 94.88 90 ILE A N 1
ATOM 626 C CA . ILE A 1 90 ? 2.971 3.196 5.174 1.00 94.88 90 ILE A CA 1
ATOM 627 C C . ILE A 1 90 ? 3.066 2.996 6.684 1.00 94.88 90 ILE A C 1
ATOM 629 O O . ILE A 1 90 ? 4.049 2.472 7.205 1.00 94.88 90 ILE A O 1
ATOM 633 N N . ARG A 1 91 ? 2.004 3.365 7.382 1.00 93.88 91 ARG A N 1
ATOM 634 C CA . ARG A 1 91 ? 1.749 3.014 8.772 1.00 93.88 91 ARG A CA 1
ATOM 635 C C . ARG A 1 91 ? 0.479 2.184 8.828 1.00 93.88 91 ARG A C 1
ATOM 637 O O . ARG A 1 91 ? -0.461 2.449 8.087 1.00 93.88 91 ARG A O 1
ATOM 644 N N . VAL A 1 92 ? 0.477 1.170 9.683 1.00 92.38 92 VAL A N 1
ATOM 645 C CA . VAL A 1 92 ? -0.669 0.287 9.885 1.00 92.38 92 VAL A CA 1
ATOM 646 C C . VAL A 1 92 ? -1.081 0.398 11.343 1.00 92.38 92 VAL A C 1
ATOM 648 O O . VAL A 1 92 ? -0.345 -0.045 12.223 1.00 92.38 92 VAL A O 1
ATOM 651 N N . ASP A 1 93 ? -2.232 1.006 11.591 1.00 90.94 93 ASP A N 1
ATOM 652 C CA . ASP A 1 93 ? -2.789 1.163 12.929 1.00 90.94 93 ASP A CA 1
ATOM 653 C C . ASP A 1 93 ? -3.798 0.036 13.217 1.00 90.94 93 ASP A C 1
ATOM 655 O O . ASP A 1 93 ? -4.470 -0.446 12.296 1.00 90.94 93 ASP A O 1
ATOM 659 N N . PRO A 1 94 ? -3.897 -0.442 14.470 1.00 83.56 94 PRO A N 1
ATOM 660 C CA . PRO A 1 94 ? -4.940 -1.386 14.855 1.00 83.56 94 PRO A CA 1
ATOM 661 C C . PRO A 1 94 ? -6.325 -0.778 14.601 1.00 83.56 94 PRO A C 1
ATOM 663 O O . P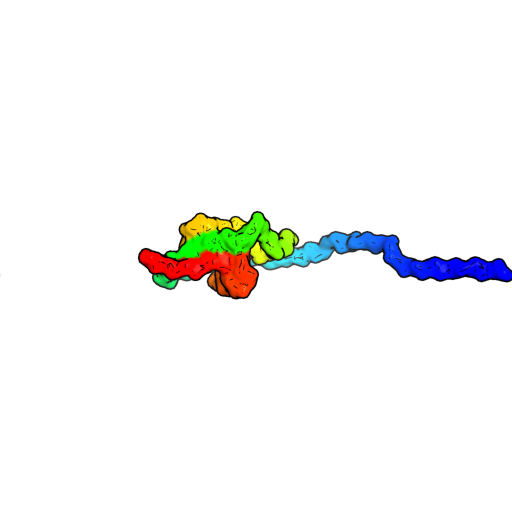RO A 1 94 ? -6.515 0.425 14.773 1.00 83.56 94 PRO A O 1
ATOM 666 N N . ALA A 1 95 ? -7.282 -1.611 14.183 1.00 68.38 95 ALA A N 1
ATOM 667 C CA . ALA A 1 95 ? -8.683 -1.199 14.126 1.00 68.38 95 ALA A CA 1
ATOM 668 C C . ALA A 1 95 ? -9.108 -0.774 15.538 1.00 68.38 95 ALA A C 1
ATOM 670 O O . ALA A 1 95 ? -8.909 -1.555 16.474 1.00 68.38 95 ALA A O 1
ATOM 671 N N . ALA A 1 96 ? -9.613 0.449 15.682 1.00 58.47 96 ALA A N 1
ATOM 672 C CA . ALA A 1 96 ? -10.229 0.910 16.923 1.00 58.47 96 ALA A CA 1
ATOM 673 C C . ALA A 1 96 ? -11.594 0.243 17.133 1.00 58.47 96 ALA A C 1
ATOM 675 O O . ALA A 1 96 ? -12.278 -0.020 16.115 1.00 58.47 96 ALA A O 1
#